Protein AF-A0ABD0QW02-F1 (afdb_monomer)

Secondary structure (DSSP, 8-state):
-------------TT--HHHHHHHHHHHHT-S-GGGEEEEEEESS-EEEPPTT--HHHHHHHHHHSSS---EEEEEEE---S-------

Nearest PDB structures (foldseek):
  4ny0-assembly2_A  TM=8.098E-01  e=2.611E-03  Homo sapiens
  3zdt-assembly2_B  TM=7.094E-01  e=7.907E-03  Gallus gallus
  5mv7-assembly1_A  TM=7.792E-01  e=4.305E-02  Homo sapiens
  5mv9-assembly1_A  TM=6.634E-01  e=1.332E-02  Homo sapiens
  7lwh-assembly1_A  TM=8.684E-01  e=2.344E-01  Homo sapiens

Structure (mmCIF, N/CA/C/O backbone):
data_AF-A0ABD0QW02-F1
#
_entry.id   AF-A0ABD0QW02-F1
#
loop_
_atom_site.group_PDB
_atom_site.id
_atom_site.type_symbol
_atom_site.label_atom_id
_atom_site.label_alt_id
_atom_site.label_comp_id
_atom_site.label_asym_id
_atom_site.label_entity_id
_atom_site.label_seq_id
_atom_site.pdbx_PDB_ins_code
_atom_site.Cartn_x
_atom_site.Cartn_y
_atom_site.Cartn_z
_atom_site.occupancy
_atom_site.B_iso_or_equiv
_atom_site.auth_seq_id
_atom_site.auth_comp_id
_atom_site.auth_asym_id
_atom_site.auth_atom_id
_atom_site.pdbx_PDB_model_num
ATOM 1 N N . LYS A 1 1 ? -19.242 -21.735 -0.170 1.00 35.59 1 LYS A N 1
ATOM 2 C CA . LYS A 1 1 ? -18.362 -20.974 0.745 1.00 35.59 1 LYS A CA 1
ATOM 3 C C . LYS A 1 1 ? -17.988 -19.706 0.013 1.00 35.59 1 LYS A C 1
ATOM 5 O O . LYS A 1 1 ? -17.050 -19.724 -0.770 1.00 35.59 1 LYS A O 1
ATOM 10 N N . ASP A 1 2 ? -18.793 -1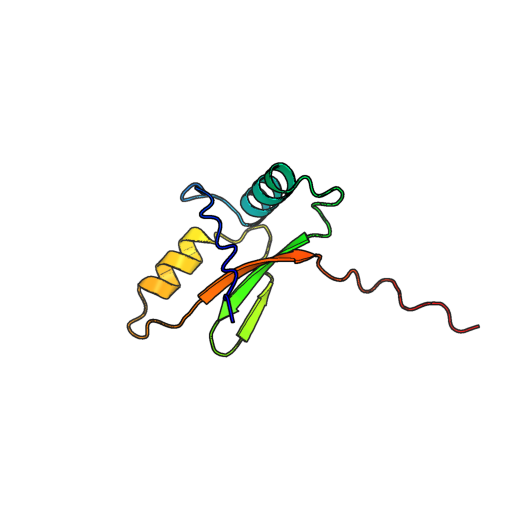8.670 0.188 1.00 43.59 2 ASP A N 1
ATOM 11 C CA . ASP A 1 2 ? -18.571 -17.361 -0.403 1.00 43.59 2 ASP A CA 1
ATOM 12 C C . ASP A 1 2 ? -17.260 -16.807 0.148 1.00 43.59 2 ASP A C 1
ATOM 14 O O . ASP A 1 2 ? -17.164 -16.396 1.305 1.00 43.59 2 ASP A O 1
ATOM 18 N N . SER A 1 3 ? -16.208 -16.880 -0.661 1.00 48.94 3 SER A N 1
ATOM 19 C CA . SER A 1 3 ? -14.987 -16.117 -0.466 1.00 48.94 3 SER A CA 1
ATOM 20 C C . SER A 1 3 ? -15.375 -14.651 -0.615 1.00 48.94 3 SER A C 1
ATOM 22 O O . SER A 1 3 ? -15.304 -14.087 -1.704 1.00 48.94 3 SER A O 1
ATOM 24 N N . GLY A 1 4 ? -15.857 -14.057 0.481 1.00 43.31 4 GLY A N 1
ATOM 25 C CA . GLY A 1 4 ? -16.127 -12.633 0.631 1.00 43.31 4 GLY A CA 1
ATOM 26 C C . GLY A 1 4 ? -14.838 -11.857 0.407 1.00 43.31 4 GLY A C 1
ATOM 27 O O . GLY A 1 4 ? -14.137 -11.486 1.344 1.00 43.31 4 GLY A O 1
ATOM 28 N N . CYS A 1 5 ? -14.478 -11.693 -0.861 1.00 42.22 5 CYS A N 1
ATOM 29 C CA . CYS A 1 5 ? -13.305 -10.979 -1.298 1.00 42.22 5 CYS A CA 1
ATOM 30 C C . CYS A 1 5 ? -13.636 -9.499 -1.139 1.00 42.22 5 CYS A C 1
ATOM 32 O O . CYS A 1 5 ? -14.133 -8.850 -2.056 1.00 42.22 5 CYS A O 1
ATOM 34 N N . THR A 1 6 ? -13.392 -8.946 0.048 1.00 54.53 6 THR A N 1
ATOM 35 C CA . THR A 1 6 ? -13.498 -7.504 0.307 1.00 54.53 6 THR A CA 1
ATOM 36 C C . THR A 1 6 ? -12.316 -6.757 -0.325 1.00 54.53 6 THR A C 1
ATOM 38 O O . THR A 1 6 ? -11.732 -5.857 0.277 1.00 54.53 6 THR A O 1
ATOM 41 N N . ALA A 1 7 ? -11.925 -7.140 -1.544 1.00 54.78 7 ALA A N 1
ATOM 42 C CA . ALA A 1 7 ? -10.912 -6.460 -2.325 1.00 54.78 7 ALA A CA 1
ATOM 43 C C . ALA A 1 7 ? -11.498 -5.127 -2.797 1.00 54.78 7 ALA A C 1
ATOM 45 O O . ALA A 1 7 ? -12.183 -5.033 -3.812 1.00 54.78 7 ALA A O 1
ATOM 46 N N . LYS A 1 8 ? -11.268 -4.071 -2.017 1.00 56.88 8 LYS A N 1
ATOM 47 C CA . LYS A 1 8 ? -11.601 -2.709 -2.425 1.00 56.88 8 LYS A CA 1
ATOM 48 C C . LYS A 1 8 ? -10.417 -2.145 -3.196 1.00 56.88 8 LYS A C 1
ATOM 50 O O . LYS A 1 8 ? -9.371 -1.880 -2.612 1.00 56.88 8 LYS A O 1
ATOM 55 N N . THR A 1 9 ? -10.593 -1.913 -4.493 1.00 63.34 9 THR A N 1
ATOM 56 C CA . THR A 1 9 ? -9.621 -1.155 -5.283 1.00 63.34 9 THR A CA 1
ATOM 57 C C . THR A 1 9 ? -9.614 0.286 -4.780 1.00 63.34 9 THR A C 1
ATOM 59 O O . THR A 1 9 ? -10.570 1.039 -4.968 1.00 63.34 9 THR A O 1
ATOM 62 N N . LEU A 1 10 ? -8.555 0.661 -4.069 1.00 67.50 10 LEU A N 1
ATOM 63 C CA . LEU A 1 10 ? -8.269 2.048 -3.739 1.00 67.50 10 LEU A CA 1
ATOM 64 C C . LEU A 1 10 ? -7.430 2.620 -4.884 1.00 67.50 10 LEU A C 1
ATOM 66 O O . LEU A 1 10 ? -6.390 2.056 -5.221 1.00 67.50 10 LEU A O 1
ATOM 70 N N . GLN A 1 11 ? -7.887 3.707 -5.506 1.00 63.91 11 GLN A N 1
ATOM 71 C CA . GLN A 1 11 ? -7.047 4.443 -6.447 1.00 63.91 11 GLN A CA 1
ATOM 72 C C . GLN A 1 11 ? -5.964 5.159 -5.644 1.00 63.91 11 GLN A C 1
ATOM 74 O O . GLN A 1 11 ? -6.222 6.160 -4.984 1.00 63.91 11 GLN A O 1
ATOM 79 N N . VAL A 1 12 ? -4.765 4.592 -5.663 1.00 69.38 12 VAL A N 1
ATOM 80 C CA . VAL A 1 12 ? -3.568 5.164 -5.048 1.00 69.38 12 VAL A CA 1
ATOM 81 C C . VAL A 1 12 ? -2.711 5.798 -6.128 1.00 69.38 12 VAL A C 1
ATOM 83 O O . VAL A 1 12 ? -2.500 5.193 -7.183 1.00 69.38 12 VAL A O 1
ATOM 86 N N . GLN A 1 13 ? -2.251 7.024 -5.873 1.00 74.25 13 GLN A N 1
ATOM 87 C CA . GLN A 1 13 ? -1.372 7.746 -6.788 1.00 74.25 13 GLN A CA 1
ATOM 88 C C . GLN A 1 13 ? -0.090 6.943 -7.069 1.00 74.25 13 GLN A C 1
ATOM 90 O O . GLN A 1 13 ? 0.331 6.156 -6.220 1.00 74.25 13 GLN A O 1
ATOM 95 N N . PRO A 1 14 ? 0.548 7.124 -8.240 1.00 71.00 14 PRO A N 1
ATOM 96 C CA . PRO A 1 14 ? 1.765 6.389 -8.595 1.00 71.00 14 PRO A CA 1
ATOM 97 C C . PRO A 1 14 ? 2.910 6.582 -7.591 1.00 71.00 14 PRO A C 1
ATOM 99 O O . PRO A 1 14 ? 3.690 5.658 -7.383 1.00 71.00 14 PRO A O 1
ATOM 102 N N . TYR A 1 15 ? 2.962 7.739 -6.929 1.00 77.81 15 TYR A N 1
ATOM 103 C CA . TYR A 1 15 ? 3.960 8.076 -5.910 1.00 77.81 15 TYR A CA 1
ATOM 104 C C . TYR A 1 15 ? 3.419 7.971 -4.483 1.00 77.81 15 TYR A C 1
ATOM 106 O O . TYR A 1 15 ? 4.050 8.475 -3.563 1.00 77.81 15 TYR A O 1
ATOM 114 N N . ALA A 1 16 ? 2.250 7.347 -4.296 1.00 85.38 16 ALA A N 1
ATOM 115 C CA . ALA A 1 16 ? 1.671 7.220 -2.971 1.00 85.38 16 ALA A CA 1
ATOM 116 C C . ALA A 1 16 ? 2.549 6.324 -2.096 1.00 85.38 16 ALA A C 1
ATOM 118 O O . ALA A 1 16 ? 2.859 5.189 -2.482 1.00 85.38 16 ALA A O 1
ATOM 119 N N . THR A 1 17 ? 2.903 6.815 -0.917 1.00 89.69 17 THR A N 1
ATOM 120 C CA . THR A 1 17 ? 3.623 6.039 0.090 1.00 89.69 17 THR A CA 1
ATOM 121 C C . THR A 1 17 ? 2.659 5.169 0.892 1.00 89.69 17 THR A C 1
ATOM 123 O O . THR A 1 17 ? 1.450 5.414 0.951 1.00 89.69 17 THR A O 1
ATOM 126 N N . THR A 1 18 ? 3.179 4.131 1.542 1.00 90.06 18 THR A N 1
ATOM 127 C CA . THR A 1 18 ? 2.402 3.272 2.442 1.00 90.06 18 THR A CA 1
ATOM 128 C C . THR A 1 18 ? 1.711 4.081 3.541 1.00 90.06 18 THR A C 1
ATOM 130 O O . THR A 1 18 ? 0.577 3.762 3.892 1.00 90.06 18 THR A O 1
ATOM 133 N N . GLU A 1 19 ? 2.333 5.152 4.040 1.00 88.75 19 GLU A N 1
ATOM 134 C CA . GLU A 1 19 ? 1.710 6.076 4.992 1.00 88.75 19 GLU A CA 1
ATOM 135 C C . GLU A 1 19 ? 0.438 6.726 4.427 1.00 88.75 19 GLU A C 1
ATOM 137 O O . GLU A 1 19 ? -0.613 6.720 5.073 1.00 88.75 19 GLU A O 1
ATOM 142 N N . GLU A 1 20 ? 0.497 7.246 3.200 1.00 88.50 20 GLU A N 1
ATOM 143 C CA . GLU A 1 20 ? -0.654 7.859 2.535 1.00 88.50 20 GLU A CA 1
ATOM 144 C C . GLU A 1 20 ? -1.755 6.830 2.266 1.00 88.50 20 GLU A C 1
ATOM 146 O O . GLU A 1 20 ? -2.932 7.101 2.515 1.00 88.50 20 GLU A O 1
ATOM 151 N N . VAL A 1 21 ? -1.389 5.619 1.829 1.00 87.56 21 VAL A N 1
ATOM 152 C CA . VAL A 1 21 ? -2.344 4.515 1.652 1.00 87.56 21 VAL A CA 1
ATOM 153 C C . VAL A 1 21 ? -3.007 4.148 2.982 1.00 87.56 21 VAL A C 1
ATOM 155 O O . VAL A 1 21 ? -4.229 4.003 3.030 1.00 87.56 21 VAL A O 1
ATOM 158 N N . CYS A 1 22 ? -2.234 4.041 4.067 1.00 87.56 22 CYS A N 1
ATOM 159 C CA . CYS A 1 22 ? -2.747 3.812 5.419 1.00 87.56 22 CYS A CA 1
ATOM 160 C C . CYS A 1 22 ? -3.733 4.906 5.833 1.00 87.56 22 CYS A C 1
ATOM 162 O O . CYS A 1 22 ? -4.817 4.581 6.311 1.00 87.56 22 CYS A O 1
ATOM 164 N N . ARG A 1 23 ? -3.406 6.186 5.612 1.00 85.31 23 ARG A N 1
ATOM 165 C CA . ARG A 1 23 ? -4.302 7.316 5.910 1.00 85.31 23 ARG A CA 1
ATOM 166 C C . ARG A 1 23 ? -5.596 7.243 5.106 1.00 85.31 23 ARG A C 1
ATOM 168 O O . ARG A 1 23 ? -6.675 7.388 5.674 1.00 85.31 23 ARG A O 1
ATOM 175 N N . LEU A 1 24 ? -5.516 6.971 3.805 1.00 86.81 24 LEU A N 1
ATOM 176 C CA . LEU A 1 24 ? -6.696 6.815 2.950 1.00 86.81 24 LEU A CA 1
ATOM 177 C C . LEU A 1 24 ? -7.575 5.646 3.409 1.00 86.81 24 LEU A C 1
ATOM 179 O O . LEU A 1 24 ? -8.799 5.778 3.462 1.00 86.81 24 LEU A O 1
ATOM 183 N N . CYS A 1 25 ? -6.966 4.516 3.771 1.00 85.69 25 CYS A N 1
ATOM 184 C CA . CYS A 1 25 ? -7.669 3.385 4.364 1.00 85.69 25 CYS A CA 1
ATOM 185 C C . CYS A 1 25 ? -8.318 3.777 5.694 1.00 85.69 25 CYS A C 1
ATOM 187 O O . CYS A 1 25 ? -9.513 3.550 5.861 1.00 85.69 25 CYS A O 1
ATOM 189 N N . ALA A 1 26 ? -7.589 4.420 6.602 1.00 87.50 26 ALA A N 1
ATOM 190 C CA . ALA A 1 26 ? -8.113 4.858 7.889 1.00 87.50 26 ALA A CA 1
ATOM 191 C C . ALA A 1 26 ? -9.318 5.790 7.734 1.00 87.50 26 ALA A C 1
ATOM 193 O O . ALA A 1 26 ? -10.341 5.570 8.373 1.00 87.50 26 ALA A O 1
ATOM 194 N N . LEU A 1 27 ? -9.253 6.761 6.819 1.00 85.50 27 LEU A N 1
ATOM 195 C CA . LEU A 1 27 ? -10.375 7.648 6.500 1.00 85.50 27 LEU A CA 1
ATOM 196 C C . LEU A 1 27 ? -11.564 6.869 5.923 1.00 85.50 27 LEU A C 1
ATOM 198 O O . LEU A 1 27 ? -12.708 7.063 6.336 1.00 85.50 27 LEU A O 1
ATOM 202 N N . LYS A 1 28 ? -11.300 5.948 4.989 1.00 85.31 28 LYS A N 1
ATOM 203 C CA . LYS A 1 28 ? -12.331 5.151 4.310 1.00 85.31 28 LYS A CA 1
ATOM 204 C C . LYS A 1 28 ? -13.024 4.154 5.240 1.00 85.31 28 LYS A C 1
ATOM 206 O O . LYS A 1 28 ? -14.219 3.913 5.088 1.00 85.31 28 LYS A O 1
ATOM 211 N N . PHE A 1 29 ? -12.282 3.569 6.173 1.00 83.25 29 PHE A N 1
ATOM 212 C CA . PHE A 1 29 ? -12.773 2.600 7.153 1.00 83.25 29 PHE A CA 1
ATOM 213 C C . PHE A 1 29 ? -13.124 3.239 8.503 1.00 83.25 29 PHE A C 1
ATOM 215 O O . PHE A 1 29 ? -13.622 2.537 9.377 1.00 83.25 29 PHE A O 1
ATOM 222 N N . ARG A 1 30 ? -12.917 4.555 8.659 1.00 84.12 30 ARG A N 1
ATOM 223 C CA . ARG A 1 30 ? -13.098 5.311 9.910 1.00 84.12 30 ARG A CA 1
ATOM 224 C C . ARG A 1 30 ? -12.360 4.674 11.091 1.00 84.12 30 ARG A C 1
ATOM 226 O O . ARG A 1 30 ? -12.925 4.493 12.165 1.00 84.12 30 ARG A O 1
ATOM 233 N N . VAL A 1 31 ? -11.100 4.310 10.866 1.00 82.50 31 VAL A N 1
ATOM 234 C CA . VAL A 1 31 ? -10.219 3.758 11.901 1.00 82.50 31 VAL A CA 1
ATOM 235 C C . VAL A 1 31 ? -9.855 4.860 12.891 1.00 82.50 31 VAL A C 1
ATOM 237 O O . VAL A 1 31 ? -9.388 5.920 12.481 1.00 82.50 31 VAL A O 1
ATOM 240 N N . SER A 1 32 ? -10.060 4.594 14.180 1.00 80.19 32 SER A N 1
ATOM 241 C CA . SER A 1 32 ? -9.751 5.533 15.264 1.00 80.19 32 SER A CA 1
ATOM 242 C C . SER A 1 32 ? -8.247 5.745 15.452 1.00 80.19 32 SER A C 1
ATOM 244 O O . SER A 1 32 ? -7.824 6.874 15.665 1.00 80.19 32 SER A O 1
ATOM 246 N N . ASP A 1 33 ? -7.448 4.684 15.296 1.00 82.25 33 ASP A N 1
ATOM 247 C CA . ASP A 1 33 ? -6.009 4.686 15.590 1.00 82.25 33 ASP A CA 1
ATOM 248 C C . ASP A 1 33 ? -5.173 4.330 14.351 1.00 82.25 33 ASP A C 1
ATOM 250 O O . ASP A 1 33 ? -4.611 3.239 14.290 1.00 82.25 33 ASP A O 1
ATOM 254 N N . PRO A 1 34 ? -5.070 5.201 13.330 1.00 78.50 34 PRO A N 1
ATOM 255 C CA . PRO A 1 34 ? -4.331 4.899 12.100 1.00 78.50 34 PRO A CA 1
ATOM 256 C C . PRO A 1 34 ? -2.859 4.527 12.334 1.00 78.50 34 PRO A C 1
ATOM 258 O O . PRO A 1 34 ? -2.299 3.779 11.539 1.00 78.50 34 PRO A O 1
ATOM 261 N N . GLU A 1 35 ? -2.255 5.012 13.421 1.00 80.50 35 GLU A N 1
ATOM 262 C CA . GLU A 1 35 ? -0.867 4.729 13.818 1.00 80.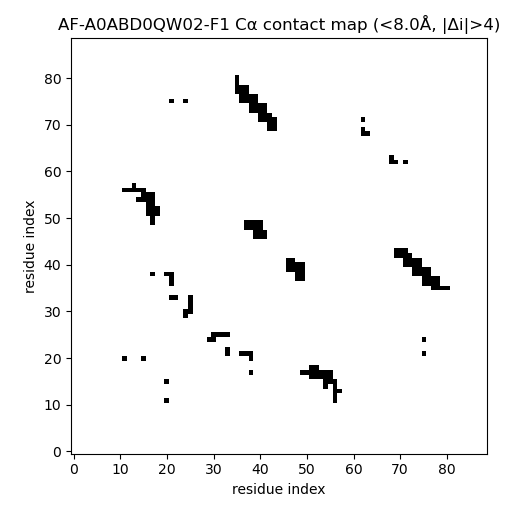50 35 GLU A CA 1
ATOM 263 C C . GLU A 1 35 ? -0.661 3.272 14.251 1.00 80.50 35 GLU A C 1
ATOM 265 O O . GLU A 1 35 ? 0.399 2.691 14.030 1.00 80.50 35 GLU A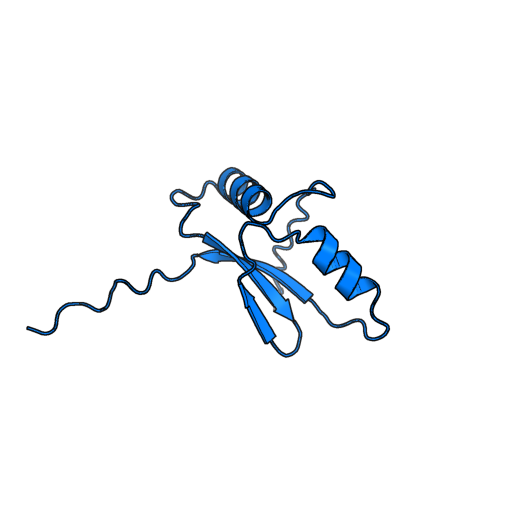 O 1
ATOM 270 N N . ASN A 1 36 ? -1.707 2.643 14.795 1.00 85.56 36 ASN A N 1
ATOM 271 C CA . ASN A 1 36 ? -1.699 1.230 15.163 1.00 85.56 36 ASN A CA 1
ATOM 272 C C . ASN A 1 36 ? -2.039 0.325 13.977 1.00 85.56 36 ASN A C 1
ATOM 274 O O . ASN A 1 36 ? -2.276 -0.865 14.171 1.00 85.56 36 ASN A O 1
ATOM 278 N N . TYR A 1 37 ? -2.121 0.853 12.756 1.00 86.62 37 TYR A N 1
ATOM 279 C CA . TYR A 1 37 ? -2.448 0.084 11.563 1.00 86.62 37 TYR A CA 1
ATOM 280 C C . TYR A 1 37 ? -1.347 0.219 10.522 1.00 86.62 37 TYR A C 1
ATOM 282 O O . TYR A 1 37 ? -0.753 1.272 10.317 1.00 86.62 37 TYR A O 1
ATOM 290 N N . GLY A 1 38 ? -1.092 -0.886 9.834 1.00 88.69 38 GLY A N 1
ATOM 291 C CA . GLY A 1 38 ? -0.047 -0.990 8.833 1.00 88.69 38 GLY A CA 1
ATOM 292 C C . GLY A 1 38 ? -0.550 -1.680 7.582 1.00 88.69 38 GLY A C 1
ATOM 293 O O . GLY A 1 38 ? -1.524 -2.441 7.603 1.00 88.69 38 GLY A O 1
ATOM 294 N N . LEU A 1 39 ? 0.154 -1.428 6.485 1.00 90.25 39 LEU A N 1
ATOM 295 C CA . LEU A 1 39 ? -0.012 -2.185 5.259 1.00 90.25 39 LEU A CA 1
ATOM 296 C C . LEU A 1 39 ? 0.947 -3.374 5.283 1.00 90.25 39 LEU A C 1
ATOM 298 O O . LEU A 1 39 ? 2.140 -3.226 5.537 1.00 90.25 39 LEU A O 1
ATOM 302 N N . PHE A 1 40 ? 0.420 -4.558 5.017 1.00 91.12 40 PHE A N 1
ATOM 303 C CA . PHE A 1 40 ? 1.183 -5.794 4.961 1.00 91.12 40 PHE A CA 1
ATOM 304 C C . PHE A 1 40 ? 1.110 -6.354 3.551 1.00 91.12 40 PHE A C 1
ATOM 306 O O . PHE A 1 40 ? 0.029 -6.451 2.970 1.00 91.12 40 PHE A O 1
ATOM 313 N N . LEU A 1 41 ? 2.259 -6.736 3.016 1.00 90.94 41 LEU A N 1
ATOM 314 C CA . LEU A 1 41 ? 2.371 -7.470 1.773 1.00 90.94 41 LEU A CA 1
ATOM 315 C C . LEU A 1 41 ? 2.404 -8.958 2.097 1.00 90.94 41 LEU A C 1
ATOM 317 O O . LEU A 1 41 ? 3.327 -9.425 2.760 1.00 90.94 41 LEU A O 1
ATOM 321 N N . TYR A 1 42 ? 1.404 -9.686 1.620 1.00 89.62 42 TYR A N 1
ATOM 322 C CA . TYR A 1 42 ? 1.384 -11.142 1.625 1.00 89.62 42 TYR A CA 1
ATOM 323 C C . TYR A 1 42 ? 1.736 -11.630 0.230 1.00 89.62 42 TYR A C 1
ATOM 325 O O . TYR A 1 42 ? 1.148 -11.171 -0.745 1.00 89.62 42 TYR A O 1
ATOM 333 N N . MET A 1 43 ? 2.679 -12.552 0.159 1.00 87.75 43 MET A N 1
ATOM 334 C CA . MET A 1 43 ? 3.095 -13.300 -1.020 1.00 87.75 43 MET A CA 1
ATOM 335 C C . MET A 1 43 ? 2.931 -14.795 -0.716 1.00 87.75 43 MET A C 1
ATOM 337 O O . MET A 1 43 ? 2.691 -15.165 0.435 1.00 87.75 43 MET A O 1
ATOM 341 N N . ASP A 1 44 ? 3.040 -15.649 -1.735 1.00 82.00 44 ASP A N 1
ATOM 342 C CA . ASP A 1 44 ? 2.797 -17.097 -1.612 1.00 82.00 44 ASP A CA 1
ATOM 343 C C . ASP A 1 44 ? 3.604 -17.773 -0.478 1.00 82.00 44 ASP A C 1
ATOM 345 O O . ASP A 1 44 ? 3.122 -18.718 0.144 1.00 82.00 44 ASP A O 1
ATOM 349 N N . ASP A 1 45 ? 4.807 -17.279 -0.178 1.00 82.00 45 ASP A N 1
ATOM 350 C CA . ASP A 1 45 ? 5.735 -17.856 0.802 1.00 82.00 45 ASP A CA 1
ATOM 351 C C . ASP A 1 45 ? 5.984 -16.981 2.041 1.00 82.00 45 ASP A C 1
ATOM 353 O O . ASP A 1 45 ? 6.605 -17.428 3.008 1.00 82.00 45 ASP A O 1
ATOM 357 N N . SER A 1 46 ? 5.536 -15.726 2.031 1.00 85.56 46 SER A N 1
ATOM 358 C CA . SER A 1 46 ? 5.977 -14.740 3.011 1.00 85.56 46 SER A CA 1
ATOM 359 C C . SER A 1 46 ? 4.962 -13.628 3.226 1.00 85.56 46 SER A C 1
ATOM 361 O O . SER A 1 46 ? 4.220 -13.229 2.335 1.00 85.56 46 SER A O 1
ATOM 363 N N . SER A 1 47 ? 4.941 -13.085 4.440 1.00 89.38 47 SER A N 1
ATOM 364 C CA . SER A 1 47 ? 4.183 -11.877 4.751 1.00 89.38 47 SER A CA 1
ATOM 365 C C . SER A 1 47 ? 5.078 -10.886 5.469 1.00 89.38 47 SER A C 1
ATOM 367 O O . SER A 1 47 ? 5.688 -11.241 6.478 1.00 89.38 47 SER A O 1
ATOM 369 N N . GLN A 1 48 ? 5.133 -9.651 4.985 1.00 90.94 48 GLN A N 1
ATOM 370 C CA . GLN A 1 48 ? 5.957 -8.600 5.568 1.00 90.94 48 GLN A CA 1
ATOM 371 C C . GLN A 1 48 ? 5.167 -7.307 5.726 1.00 90.94 48 GLN A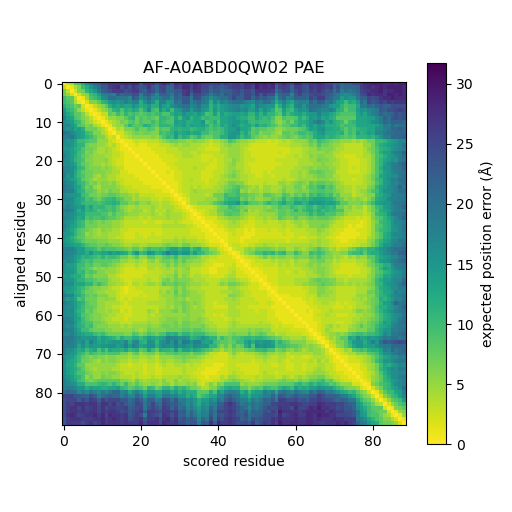 C 1
ATOM 373 O O . GLN A 1 48 ? 4.286 -6.992 4.926 1.00 90.94 48 GLN A O 1
ATOM 378 N N . GLN A 1 49 ? 5.475 -6.557 6.778 1.00 9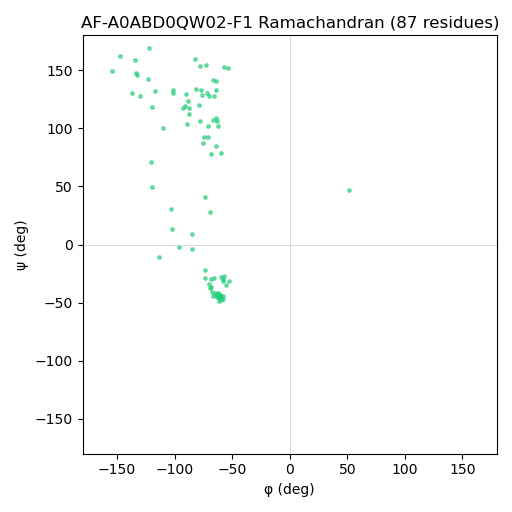0.31 49 GLN A N 1
ATOM 379 C CA . GLN A 1 49 ? 4.941 -5.215 6.945 1.00 90.31 49 GLN A CA 1
ATOM 380 C C . GLN A 1 49 ? 5.703 -4.256 6.033 1.00 90.31 49 GLN A C 1
ATOM 382 O O . GLN A 1 49 ? 6.930 -4.274 5.998 1.00 90.31 49 GLN A O 1
ATOM 387 N N . LEU A 1 50 ? 4.972 -3.412 5.315 1.00 90.69 50 LEU A N 1
ATOM 388 C CA . LEU A 1 50 ? 5.553 -2.353 4.508 1.00 90.69 50 LEU A CA 1
ATOM 389 C C . LEU A 1 50 ? 5.893 -1.156 5.395 1.00 90.69 50 LEU A C 1
ATOM 391 O O . LEU A 1 50 ? 5.084 -0.742 6.229 1.00 90.69 50 LEU A O 1
ATOM 395 N N . ALA A 1 51 ? 7.093 -0.605 5.217 1.00 89.81 51 ALA A N 1
ATOM 396 C CA . ALA A 1 51 ? 7.500 0.610 5.911 1.00 89.81 51 ALA A CA 1
ATOM 397 C C . ALA A 1 51 ? 6.770 1.833 5.336 1.00 89.81 51 ALA A C 1
ATOM 399 O O . ALA A 1 51 ? 6.326 1.821 4.188 1.00 89.81 51 ALA A O 1
ATOM 400 N N . ALA A 1 52 ? 6.608 2.878 6.146 1.00 86.38 52 ALA A N 1
ATOM 401 C CA . ALA A 1 52 ? 5.815 4.060 5.805 1.00 86.38 52 ALA A CA 1
ATOM 402 C C . ALA A 1 52 ? 6.291 4.770 4.521 1.00 86.38 52 ALA A C 1
ATOM 404 O O . ALA A 1 52 ? 5.467 5.294 3.778 1.00 86.38 52 ALA A O 1
ATOM 405 N N . ASP A 1 53 ? 7.592 4.712 4.241 1.00 87.31 53 ASP A N 1
ATOM 406 C CA . ASP A 1 53 ? 8.303 5.289 3.093 1.00 87.31 53 ASP A CA 1
ATOM 407 C C . ASP A 1 53 ? 8.296 4.401 1.834 1.00 87.31 53 ASP A C 1
ATOM 409 O O . ASP A 1 53 ? 8.787 4.790 0.772 1.00 87.31 53 ASP A O 1
ATOM 413 N N . THR A 1 54 ? 7.737 3.195 1.926 1.00 90.69 54 THR A N 1
ATOM 414 C CA . THR A 1 54 ? 7.643 2.290 0.779 1.00 90.69 54 THR A CA 1
ATOM 415 C C . THR A 1 54 ? 6.511 2.691 -0.153 1.00 90.69 54 THR A C 1
ATOM 417 O O . THR A 1 54 ? 5.500 3.254 0.261 1.00 90.69 54 THR A O 1
ATOM 420 N N . HIS A 1 55 ? 6.658 2.336 -1.426 1.00 89.88 55 HIS A N 1
ATOM 421 C CA . HIS A 1 55 ? 5.691 2.663 -2.466 1.00 89.88 55 HIS A CA 1
ATOM 422 C C . HIS A 1 55 ? 4.971 1.379 -2.910 1.00 89.88 55 HIS A C 1
ATOM 424 O O . HIS A 1 55 ? 5.526 0.617 -3.711 1.00 89.88 55 HIS A O 1
ATOM 430 N N . PRO A 1 56 ? 3.741 1.098 -2.432 1.00 87.00 56 PRO A N 1
ATOM 431 C CA . PRO A 1 56 ? 3.025 -0.135 -2.765 1.00 87.00 56 PRO A CA 1
ATOM 432 C C . PRO A 1 56 ? 2.777 -0.287 -4.272 1.00 87.00 56 PRO A C 1
ATOM 434 O O . PRO A 1 56 ? 2.745 -1.407 -4.777 1.00 87.00 56 PRO A O 1
ATOM 437 N N . GLN A 1 57 ? 2.670 0.822 -5.013 1.00 84.94 57 GLN A N 1
ATOM 438 C CA . GLN A 1 57 ? 2.571 0.802 -6.476 1.00 84.94 57 GLN A CA 1
ATOM 439 C C . GLN A 1 57 ? 3.856 0.315 -7.152 1.00 84.94 57 GLN A C 1
ATOM 441 O O . GLN A 1 57 ? 3.786 -0.472 -8.094 1.00 84.94 57 GLN A O 1
ATOM 446 N N . TRP A 1 58 ? 5.022 0.737 -6.657 1.00 87.00 58 TRP A N 1
ATOM 447 C CA . TRP A 1 58 ? 6.307 0.285 -7.186 1.00 87.00 58 TRP A CA 1
ATOM 448 C C . TRP A 1 58 ? 6.515 -1.204 -6.910 1.00 87.00 58 TRP A C 1
ATOM 450 O O . TRP A 1 58 ? 6.833 -1.956 -7.823 1.00 87.00 58 TRP A O 1
ATOM 460 N N . ILE A 1 59 ? 6.208 -1.656 -5.691 1.00 88.06 59 ILE A N 1
ATOM 461 C CA . ILE A 1 59 ? 6.262 -3.080 -5.328 1.00 88.06 59 ILE A CA 1
ATOM 462 C C . ILE A 1 59 ? 5.306 -3.897 -6.203 1.00 88.06 59 ILE A C 1
ATOM 464 O O . ILE A 1 59 ? 5.675 -4.948 -6.714 1.00 88.06 59 ILE A O 1
ATOM 468 N N . LYS A 1 60 ? 4.082 -3.407 -6.426 1.00 85.25 60 LYS A N 1
ATOM 469 C CA . LYS A 1 60 ? 3.120 -4.054 -7.322 1.00 85.25 60 LYS A CA 1
ATOM 470 C C . LYS A 1 60 ? 3.654 -4.163 -8.753 1.00 85.25 60 LYS A C 1
ATOM 472 O O . LYS A 1 60 ? 3.490 -5.210 -9.374 1.00 85.25 60 LYS A O 1
ATOM 477 N N . ALA A 1 61 ? 4.264 -3.098 -9.276 1.00 86.19 61 ALA A N 1
ATOM 478 C CA . ALA A 1 61 ? 4.863 -3.089 -10.608 1.00 86.19 61 ALA A CA 1
ATOM 479 C C . ALA A 1 61 ? 6.039 -4.072 -10.706 1.00 86.19 61 ALA A C 1
ATOM 481 O O . ALA A 1 61 ? 6.105 -4.837 -11.663 1.00 86.19 61 ALA A O 1
ATOM 482 N N . GLU A 1 62 ? 6.898 -4.107 -9.689 1.00 87.94 62 GLU A N 1
ATOM 483 C CA . GLU A 1 62 ? 8.019 -5.042 -9.563 1.00 87.94 62 GLU A CA 1
ATOM 484 C C . GLU A 1 62 ? 7.545 -6.501 -9.483 1.00 87.94 62 GLU A C 1
ATOM 486 O O . GLU A 1 62 ? 8.100 -7.385 -10.123 1.00 87.94 62 GLU A O 1
ATOM 491 N N . LEU A 1 63 ? 6.474 -6.786 -8.741 1.00 85.69 63 LEU A N 1
ATOM 492 C CA . LEU A 1 63 ? 5.907 -8.136 -8.673 1.00 85.69 63 LEU A CA 1
ATOM 493 C C . LEU A 1 63 ? 5.230 -8.545 -9.988 1.00 85.69 63 LEU A C 1
ATOM 495 O O . LEU A 1 63 ? 5.283 -9.711 -10.367 1.00 85.69 63 LEU A O 1
ATOM 499 N N . HIS A 1 64 ? 4.621 -7.598 -10.706 1.00 83.12 64 HIS A N 1
ATOM 500 C CA . HIS A 1 64 ? 4.043 -7.839 -12.031 1.00 83.12 64 HIS A CA 1
ATOM 501 C C . HIS A 1 64 ? 5.084 -7.988 -13.145 1.00 83.12 64 HIS A C 1
ATOM 503 O O . HIS A 1 64 ? 4.796 -8.660 -14.134 1.00 83.12 64 HIS A O 1
ATOM 509 N N . SER A 1 65 ? 6.251 -7.349 -13.026 1.00 85.00 65 SER A N 1
ATOM 510 C CA . SER A 1 65 ? 7.323 -7.443 -14.023 1.00 85.00 65 SER A CA 1
ATOM 511 C C . SER A 1 65 ? 8.039 -8.795 -13.970 1.00 85.00 65 SER A C 1
ATOM 513 O O . SER A 1 65 ? 8.634 -9.221 -14.963 1.00 85.00 65 SER A O 1
ATOM 515 N N . ARG A 1 66 ? 7.958 -9.496 -12.833 1.00 84.00 66 ARG A N 1
ATOM 516 C CA . ARG A 1 66 ? 8.565 -10.815 -12.653 1.00 84.00 66 ARG A CA 1
ATOM 517 C C . ARG A 1 66 ? 7.938 -11.854 -13.591 1.00 84.00 66 ARG A C 1
ATOM 519 O O . ARG A 1 66 ? 6.718 -11.901 -13.748 1.00 84.00 66 ARG A O 1
ATOM 526 N N . PRO A 1 67 ? 8.754 -12.757 -14.162 1.00 75.69 67 PRO A N 1
ATOM 527 C CA . PRO A 1 67 ? 8.261 -13.821 -15.037 1.00 75.69 67 PRO A CA 1
ATOM 528 C C . PRO A 1 67 ? 7.370 -14.824 -14.287 1.00 75.69 67 PRO A C 1
ATOM 530 O O . PRO A 1 67 ? 6.439 -15.382 -14.864 1.00 75.69 67 PRO A O 1
ATOM 533 N N . ASN A 1 68 ? 7.610 -15.004 -12.984 1.00 73.38 68 ASN A N 1
ATOM 534 C CA . ASN A 1 68 ? 6.753 -15.785 -12.102 1.00 73.38 68 ASN A CA 1
ATOM 535 C C . ASN A 1 68 ? 5.687 -14.867 -11.506 1.00 73.38 68 ASN A C 1
ATOM 537 O O . ASN A 1 68 ? 5.974 -14.102 -10.584 1.00 73.38 68 ASN A O 1
ATOM 541 N N . ARG A 1 69 ? 4.459 -14.959 -12.027 1.00 68.94 69 ARG A N 1
ATOM 542 C CA . ARG A 1 69 ? 3.284 -14.277 -11.468 1.00 68.94 69 ARG A CA 1
ATOM 543 C C . ARG A 1 69 ? 2.914 -14.889 -10.116 1.00 68.94 69 ARG A C 1
ATOM 545 O O . ARG A 1 69 ? 2.005 -15.707 -10.032 1.00 68.94 69 ARG A O 1
ATOM 552 N N . GLN A 1 70 ? 3.657 -14.518 -9.081 1.00 77.56 70 GLN A N 1
ATOM 553 C CA . GLN A 1 70 ? 3.315 -14.840 -7.701 1.00 77.56 70 GLN A CA 1
ATOM 554 C C . GLN A 1 70 ? 2.040 -14.099 -7.314 1.00 77.56 70 GLN A C 1
ATOM 556 O O . GLN A 1 70 ? 1.835 -12.944 -7.706 1.00 77.56 70 GLN A O 1
ATOM 561 N N . HIS A 1 71 ? 1.181 -14.758 -6.543 1.00 83.12 71 HIS A N 1
ATOM 562 C CA . HIS A 1 71 ? 0.022 -14.079 -5.994 1.00 83.12 71 HIS A CA 1
ATOM 563 C C . HIS A 1 71 ? 0.486 -13.202 -4.842 1.00 83.12 71 HIS A C 1
ATOM 565 O O . HIS A 1 71 ? 1.171 -13.655 -3.926 1.00 83.12 71 HIS A O 1
ATOM 571 N N . PHE A 1 72 ? 0.097 -11.935 -4.887 1.00 86.44 72 PHE A N 1
ATOM 572 C CA . PHE A 1 72 ? 0.378 -11.010 -3.808 1.00 86.44 72 PHE A CA 1
ATOM 573 C C . PHE A 1 72 ? -0.855 -10.202 -3.444 1.00 86.44 72 PHE A C 1
ATOM 575 O O . PHE A 1 72 ? -1.692 -9.861 -4.283 1.00 86.44 72 PHE A O 1
ATOM 582 N N . TYR A 1 73 ? -0.937 -9.868 -2.163 1.00 87.50 73 TYR A N 1
ATOM 583 C CA . TYR A 1 73 ? -2.052 -9.144 -1.584 1.00 87.50 73 TYR A CA 1
ATOM 584 C C . TYR A 1 73 ? -1.526 -8.076 -0.640 1.00 87.50 73 TYR A C 1
ATOM 586 O O . TYR A 1 73 ? -0.723 -8.347 0.252 1.00 87.50 73 TYR A O 1
ATOM 594 N N . PHE A 1 74 ? -2.023 -6.857 -0.816 1.00 88.31 74 PHE A N 1
ATOM 595 C CA . PHE A 1 74 ? -1.831 -5.788 0.151 1.00 88.31 74 PHE A CA 1
ATOM 596 C C . PHE A 1 74 ? -2.996 -5.819 1.135 1.00 88.31 74 PHE A C 1
ATOM 598 O O . PHE A 1 74 ? -4.154 -5.661 0.745 1.00 88.31 74 PHE A O 1
ATOM 605 N N . VAL A 1 75 ? -2.689 -6.032 2.408 1.00 88.12 75 VAL A N 1
ATOM 606 C CA . VAL A 1 75 ? -3.672 -6.162 3.481 1.00 88.12 75 VAL A CA 1
ATOM 607 C C . VAL A 1 75 ? -3.419 -5.071 4.505 1.00 88.12 75 VAL A C 1
ATOM 609 O O . VAL A 1 75 ? -2.362 -5.016 5.128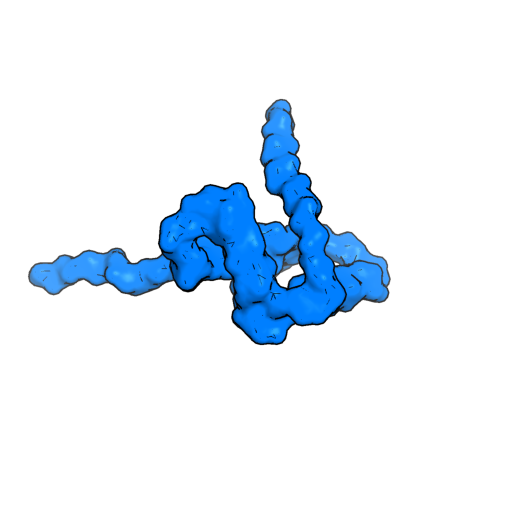 1.00 88.12 75 VAL A O 1
ATOM 612 N N . TYR A 1 76 ? -4.407 -4.206 4.691 1.00 87.25 76 TYR A N 1
ATOM 613 C CA . TYR A 1 76 ? -4.400 -3.200 5.743 1.00 87.25 76 TYR A CA 1
ATOM 614 C C . TYR A 1 76 ? -4.984 -3.807 7.021 1.00 87.25 76 TYR A C 1
ATOM 616 O O . TYR A 1 76 ? -6.138 -4.240 7.024 1.00 87.25 76 TYR A O 1
ATOM 624 N N . LYS A 1 77 ? -4.187 -3.889 8.090 1.00 87.69 77 LYS A N 1
ATOM 625 C CA . LYS A 1 77 ? -4.608 -4.464 9.379 1.00 87.69 77 LYS A CA 1
ATOM 626 C C . LYS A 1 77 ? -3.928 -3.765 10.555 1.00 87.69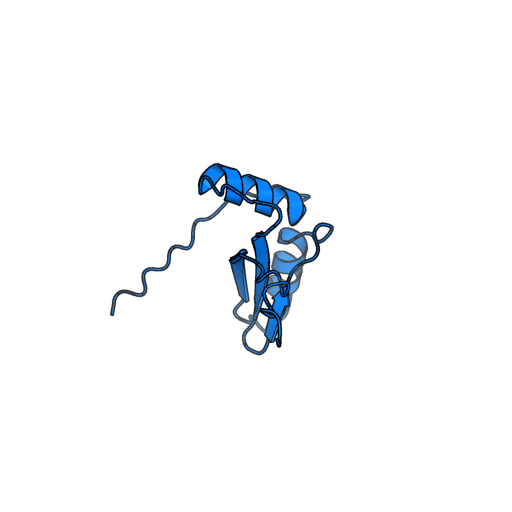 77 LYS A C 1
ATOM 628 O O . LYS A 1 77 ? -2.897 -3.117 10.380 1.00 87.69 77 LYS A O 1
ATOM 633 N N . SER A 1 78 ? -4.481 -3.940 11.754 1.00 87.06 78 SER A N 1
ATOM 634 C CA . SER A 1 78 ? -3.859 -3.458 12.986 1.00 87.06 78 SER A CA 1
ATOM 635 C C . SER A 1 78 ? -2.526 -4.170 13.230 1.00 87.06 78 SER A C 1
ATOM 637 O O . SER A 1 78 ? -2.441 -5.401 13.152 1.00 87.06 78 SER A O 1
ATOM 639 N N . ILE A 1 79 ? -1.496 -3.403 13.551 1.00 84.88 79 ILE A N 1
ATOM 640 C CA . ILE A 1 79 ? -0.222 -3.891 14.054 1.00 84.88 79 ILE A CA 1
ATOM 641 C C . ILE A 1 79 ? -0.446 -4.194 15.539 1.00 84.88 79 ILE A C 1
ATOM 643 O O . ILE A 1 79 ? -0.832 -3.295 16.288 1.00 84.88 79 ILE A O 1
ATOM 647 N N . PRO A 1 80 ? -0.260 -5.444 15.994 1.00 71.38 80 PRO A N 1
ATOM 648 C CA . PRO A 1 80 ? -0.349 -5.744 17.411 1.00 71.38 80 PRO A CA 1
ATOM 649 C C . PRO A 1 80 ? 0.765 -4.981 18.128 1.00 71.38 80 PRO A C 1
ATOM 651 O O . PRO A 1 80 ? 1.941 -5.330 18.017 1.00 71.38 80 PRO A O 1
ATOM 654 N N . ASN A 1 81 ? 0.400 -3.923 18.851 1.00 61.53 81 ASN A N 1
ATOM 655 C CA . ASN A 1 81 ? 1.327 -3.248 19.740 1.00 61.53 81 ASN A CA 1
ATOM 656 C C . ASN A 1 81 ? 1.716 -4.260 20.829 1.00 61.53 81 ASN A C 1
ATOM 658 O O . ASN A 1 81 ? 0.887 -4.630 21.661 1.00 61.53 81 ASN A O 1
ATOM 662 N N . LYS A 1 82 ? 2.958 -4.755 20.814 1.00 53.50 82 LYS A N 1
ATOM 663 C CA . LYS A 1 82 ? 3.480 -5.750 21.774 1.00 53.50 82 LYS A CA 1
ATOM 664 C C . LYS A 1 82 ? 3.652 -5.195 23.202 1.00 53.50 82 LYS A C 1
ATOM 666 O O . LYS A 1 82 ? 4.457 -5.718 23.961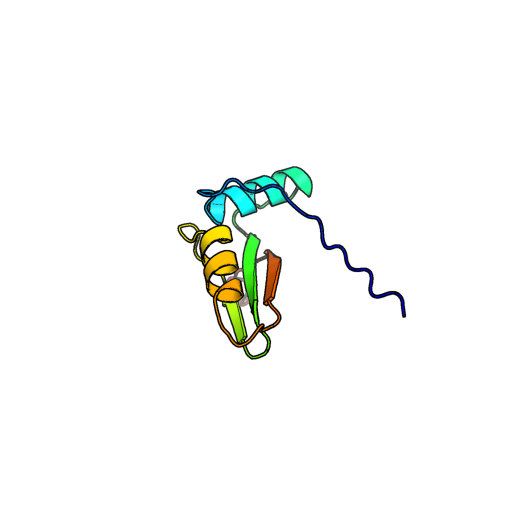 1.00 53.50 82 LYS A O 1
ATOM 671 N N . ASN A 1 83 ? 2.870 -4.196 23.603 1.00 54.19 83 ASN A N 1
ATOM 672 C CA . ASN A 1 83 ? 2.881 -3.631 24.953 1.00 54.19 83 ASN A CA 1
ATOM 673 C C . ASN A 1 83 ? 1.704 -4.100 25.819 1.00 54.19 83 ASN A C 1
ATOM 675 O O . ASN A 1 83 ? 1.280 -3.396 26.728 1.00 54.19 83 ASN A O 1
ATOM 679 N N . CYS A 1 84 ? 1.205 -5.316 25.593 1.00 50.69 84 CYS A N 1
ATOM 680 C CA . CYS A 1 84 ? 0.381 -6.004 26.587 1.00 50.69 84 CYS A CA 1
ATOM 681 C C . CYS A 1 84 ? 1.023 -7.329 27.013 1.00 50.69 84 CYS A C 1
ATOM 683 O O . CYS A 1 84 ? 0.388 -8.378 27.038 1.00 50.69 84 CYS A O 1
ATOM 685 N N . SER A 1 85 ? 2.309 -7.276 27.364 1.00 47.59 85 SER A N 1
ATOM 686 C CA . SER A 1 85 ? 2.821 -8.172 28.398 1.00 47.59 85 SER A CA 1
ATOM 687 C C . SER A 1 85 ? 2.292 -7.627 29.725 1.00 47.59 85 SER A C 1
ATOM 689 O O . SER A 1 85 ? 2.850 -6.689 30.289 1.00 47.59 85 SER A O 1
ATOM 691 N N . THR A 1 86 ? 1.141 -8.133 30.162 1.00 50.69 86 THR A N 1
ATOM 692 C CA . THR A 1 86 ? 0.582 -7.873 31.495 1.00 50.69 86 THR A CA 1
ATOM 693 C C . THR A 1 86 ? 1.602 -8.208 32.595 1.00 50.69 86 THR A C 1
ATOM 695 O O . THR A 1 86 ? 2.462 -9.066 32.385 1.00 50.69 86 THR A O 1
ATOM 698 N N . PRO A 1 87 ? 1.526 -7.534 33.754 1.00 58.75 87 PRO A N 1
ATOM 699 C CA . PRO A 1 87 ? 2.579 -7.524 34.761 1.00 58.75 87 PRO A CA 1
ATOM 700 C C . PRO A 1 87 ? 2.650 -8.876 35.475 1.00 58.75 87 PRO A C 1
ATOM 702 O O . PRO A 1 87 ? 1.633 -9.373 35.954 1.00 58.75 87 PRO A O 1
ATOM 705 N N . SER A 1 88 ? 3.841 -9.463 35.583 1.00 53.22 88 SER A N 1
ATOM 706 C CA . SER A 1 88 ? 4.059 -10.514 36.578 1.00 53.22 88 SER A CA 1
ATOM 707 C C . SER A 1 88 ? 4.240 -9.843 37.937 1.00 53.22 88 SER A C 1
ATOM 709 O O . SER A 1 88 ? 5.247 -9.172 38.166 1.00 53.22 88 SER A O 1
ATOM 711 N N . SER A 1 89 ? 3.201 -9.963 38.769 1.00 58.38 89 SER A N 1
ATOM 712 C CA . SER A 1 89 ? 3.253 -9.795 40.228 1.00 58.38 89 SER A CA 1
ATOM 713 C C . SER A 1 89 ? 4.205 -10.787 40.886 1.00 58.38 89 SER A C 1
ATOM 715 O O . SER A 1 89 ? 4.420 -11.871 40.296 1.00 58.38 89 SER A O 1
#

Organism: Cirrhinus mrigala (NCBI:txid683832)

Sequence (89 aa):
KDSGCTAKTLQVQPYATTEEVCRLCALKFRVSDPENYGLFLYMDDSSQQLAADTHPQWIKAELHSRPNRQHFYFVYKSIPNKNCSTPSS

pLDDT: mean 77.72, std 14.53, range [35.59, 91.12]

Radius of gyration: 15.26 Å; Cα contacts (8 Å, |Δi|>4): 93; chains: 1; bounding box: 27×29×55 Å

InterPro domains:
  IPR000159 Ras-associating domain [PF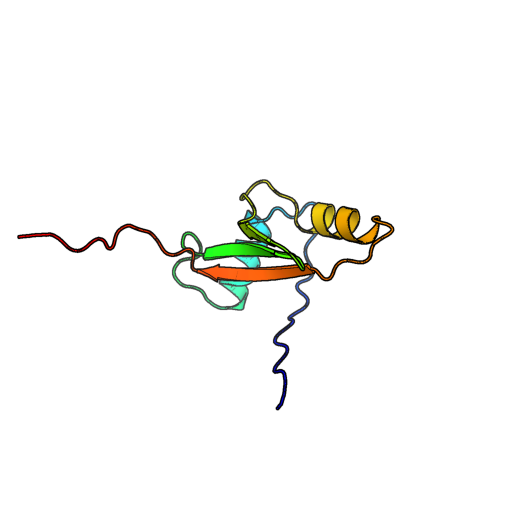00788] (3-74)
  IPR000159 Ras-associating domain [PS50200] (1-81)
  IPR000159 Ras-associating domain [SM00314] (2-81)

Foldseek 3Di:
DPPPPPPDDDPADQQHFQLNVLVVVCVVVVPPCSVQKFKWKDWPVDIDTGDRNDGVNVVVVVCVVDPDNIDMDIDIDGNPPPPPPPDDD

Solvent-accessible surface area (backbone atoms only — not comparable to full-atom values): 5659 Å² total; per-residue (Å²): 134,84,78,80,74,82,77,72,88,72,92,67,60,84,82,35,29,38,47,55,52,43,51,53,47,21,66,76,69,66,49,90,57,54,87,46,39,41,45,26,44,36,42,87,88,47,71,45,75,57,52,56,86,36,42,61,53,53,54,49,50,56,49,66,69,39,91,66,79,66,62,68,45,83,44,79,44,74,51,83,72,84,81,72,76,74,83,86,126

Mean predicted aligned error: 9.31 Å